Protein AF-A0A2E2EII5-F1 (afdb_monomer)

Solvent-accessible surface area (backbone atoms only — not comparable to full-atom values): 8881 Å² total; per-residue (Å²): 140,82,80,84,80,78,79,79,75,78,81,74,70,45,70,74,39,83,46,64,51,65,77,48,70,51,75,42,49,49,64,59,52,31,26,69,77,66,75,41,88,47,92,51,71,45,84,70,45,58,47,27,39,26,39,65,90,46,75,42,50,28,38,58,52,31,55,61,74,42,66,88,48,73,38,41,22,34,24,30,46,41,75,92,82,47,26,35,39,33,35,21,29,55,35,37,42,38,29,35,50,45,59,77,92,78,28,76,52,60,72,41,40,62,65,20,38,53,65,44,28,74,61,59,26,55,57,40,42,83,75,47,61,38,62,51,93,81,38,31,32,37,30,34,28,28,70,80,66,94,81,81,86,81,85,136

Secondary structure (DSSP, 8-state):
-------------SEEEEEEEEEEEEEEEHHHHHHHHHSS--S-EEEEETTEEEETTEEEEHHHHHHHHTTT-TTEEEEEEETTTTEEEEEEEEEEEEEEE--STT-TTSS-HHHHHHHHHHHH-TTSEEEEEEEETTTEEEEEEE---S-SSS--

Sequence (156 aa):
MICLFFCIFSVQAKLVKDEHYVTGSNKYNWSDVCREMTKRNSPLIEYATITKLDCMGRKVSATDFCFQKEAANPYFTRGYVEKKSRKIVCQSAKRVILKWKCEGKNDKYCQDSEVGCFLFKEKLARRLKLVHNSITDKKYLNCYFDIHSEEMELNL

pLDDT: mean 87.97, std 16.36, range [34.91, 98.5]

Structure (mmCIF, N/CA/C/O backbone):
data_AF-A0A2E2EII5-F1
#
_entry.id   AF-A0A2E2EII5-F1
#
loop_
_atom_site.group_PDB
_atom_site.id
_atom_site.type_symbol
_atom_site.label_atom_id
_atom_site.label_alt_id
_atom_site.label_comp_id
_atom_site.label_asym_id
_atom_site.label_entity_id
_atom_site.label_seq_id
_atom_site.pdbx_PDB_ins_code
_atom_site.Cartn_x
_atom_site.Cartn_y
_atom_site.Cartn_z
_atom_site.occupancy
_atom_site.B_iso_or_equiv
_atom_site.auth_seq_id
_atom_site.auth_comp_id
_atom_site.auth_asym_id
_atom_site.auth_atom_id
_atom_site.pdbx_PDB_model_num
ATOM 1 N N . MET A 1 1 ? 43.287 9.811 25.359 1.00 42.16 1 MET A N 1
ATOM 2 C CA . MET A 1 1 ? 41.960 10.412 25.104 1.00 42.16 1 MET A CA 1
ATOM 3 C C . MET A 1 1 ? 41.663 10.220 23.621 1.00 42.16 1 MET A C 1
ATOM 5 O O . MET A 1 1 ? 42.190 10.964 22.809 1.00 42.16 1 MET A O 1
ATOM 9 N N . ILE A 1 2 ? 40.996 9.123 23.254 1.00 46.62 2 ILE A N 1
ATOM 10 C CA . ILE A 1 2 ? 40.823 8.693 21.855 1.00 46.62 2 ILE A CA 1
ATOM 11 C C . ILE A 1 2 ? 39.413 9.086 21.413 1.00 46.62 2 ILE A C 1
ATOM 13 O O . ILE A 1 2 ? 38.434 8.702 22.051 1.00 46.62 2 ILE A O 1
ATOM 17 N N . CYS A 1 3 ? 39.349 9.913 20.370 1.00 46.72 3 CYS A N 1
ATOM 18 C CA . CYS A 1 3 ? 38.130 10.486 19.811 1.00 46.72 3 CYS A CA 1
ATOM 19 C C . CYS A 1 3 ? 37.134 9.418 19.352 1.00 46.72 3 CYS A C 1
ATOM 21 O O . CYS A 1 3 ? 37.483 8.492 18.619 1.00 46.72 3 CYS A O 1
ATOM 23 N N . LEU A 1 4 ? 35.872 9.639 19.729 1.00 50.94 4 LEU A N 1
ATOM 24 C CA . LEU A 1 4 ? 34.688 9.013 19.156 1.00 50.94 4 LEU A CA 1
ATOM 25 C C . LEU A 1 4 ? 34.683 9.166 17.627 1.00 50.94 4 LEU A C 1
ATOM 27 O O . LEU A 1 4 ? 34.395 10.239 17.099 1.00 50.94 4 LEU A O 1
ATOM 31 N N . PHE A 1 5 ? 34.933 8.070 16.916 1.00 52.75 5 PHE A N 1
ATOM 32 C CA . PHE A 1 5 ? 34.564 7.936 15.511 1.00 52.75 5 PHE A CA 1
ATOM 33 C C . PHE A 1 5 ? 33.047 7.705 15.442 1.00 52.75 5 PHE A C 1
ATOM 35 O O . PHE A 1 5 ? 32.554 6.581 15.546 1.00 52.75 5 PHE A O 1
ATOM 42 N N . PHE A 1 6 ? 32.289 8.795 15.315 1.00 53.69 6 PHE A N 1
ATOM 43 C CA . PHE A 1 6 ? 30.878 8.763 14.939 1.00 53.69 6 PHE A CA 1
ATOM 44 C C . PHE A 1 6 ? 30.770 8.159 13.530 1.00 53.69 6 PHE A C 1
ATOM 46 O O . PHE A 1 6 ? 30.979 8.838 12.526 1.00 53.69 6 PHE A O 1
ATOM 53 N N . CYS A 1 7 ? 30.459 6.865 13.441 1.00 52.69 7 CYS A N 1
ATOM 54 C CA . CYS A 1 7 ? 30.047 6.243 12.188 1.00 52.69 7 CYS A CA 1
ATOM 55 C C . CYS A 1 7 ? 28.666 6.785 11.805 1.00 52.69 7 CYS A C 1
ATOM 57 O O . CYS A 1 7 ? 27.631 6.240 12.189 1.00 52.69 7 CYS A O 1
ATOM 59 N N . ILE A 1 8 ? 28.655 7.881 11.048 1.00 53.47 8 ILE A N 1
ATOM 60 C CA . ILE A 1 8 ? 27.472 8.396 10.363 1.00 53.47 8 ILE A CA 1
ATOM 61 C C . ILE A 1 8 ? 27.198 7.448 9.188 1.00 53.47 8 ILE A C 1
ATOM 63 O O . ILE A 1 8 ? 27.561 7.720 8.047 1.00 53.47 8 ILE A O 1
ATOM 67 N N . PHE A 1 9 ? 26.590 6.291 9.456 1.00 53.81 9 PHE A N 1
ATOM 68 C CA . PHE A 1 9 ? 26.020 5.477 8.387 1.00 53.81 9 PHE A CA 1
ATOM 69 C C . PHE A 1 9 ? 24.795 6.213 7.847 1.00 53.81 9 PHE A C 1
ATOM 71 O O . PHE A 1 9 ? 23.705 6.157 8.416 1.00 53.81 9 PHE A O 1
ATOM 78 N N . SER A 1 10 ? 24.982 6.948 6.752 1.00 50.94 10 SER A N 1
ATOM 79 C CA . SER A 1 10 ? 23.886 7.522 5.980 1.00 50.94 10 SER A CA 1
ATOM 80 C C . SER A 1 10 ? 23.051 6.381 5.397 1.00 50.94 10 SER A C 1
ATOM 82 O O . SER A 1 10 ? 23.388 5.816 4.358 1.00 50.94 10 SER A O 1
ATOM 84 N N . VAL A 1 11 ? 21.960 6.017 6.072 1.00 57.97 11 VAL A N 1
ATOM 85 C CA . VAL A 1 11 ? 20.969 5.081 5.535 1.00 57.97 11 VAL A CA 1
ATOM 86 C C . VAL A 1 11 ? 20.287 5.769 4.356 1.00 57.97 11 VAL A C 1
ATOM 88 O O . VAL A 1 11 ? 19.391 6.593 4.530 1.00 57.97 11 VAL A O 1
ATOM 91 N N . GLN A 1 12 ? 20.739 5.477 3.138 1.00 59.69 12 GLN A N 1
ATOM 92 C CA . GLN A 1 12 ? 20.044 5.931 1.940 1.00 59.69 12 GLN A CA 1
ATOM 93 C C . GLN A 1 12 ? 18.750 5.127 1.788 1.00 59.69 12 GLN A C 1
ATOM 95 O O . GLN A 1 12 ? 18.764 3.895 1.794 1.00 59.69 12 GLN A O 1
ATOM 100 N N . ALA A 1 13 ? 17.620 5.822 1.651 1.00 65.00 13 ALA A N 1
ATOM 101 C CA . ALA A 1 13 ? 16.348 5.174 1.365 1.00 65.00 13 ALA A CA 1
ATOM 102 C C . ALA A 1 13 ? 16.413 4.497 -0.014 1.00 65.00 13 ALA A C 1
ATOM 104 O O . ALA A 1 13 ? 16.749 5.128 -1.016 1.00 65.00 13 ALA A O 1
ATOM 105 N N . LYS A 1 14 ? 16.090 3.200 -0.068 1.00 83.31 14 LYS A N 1
ATOM 106 C CA . LYS A 1 14 ? 16.042 2.438 -1.327 1.00 83.31 14 LYS A CA 1
ATOM 107 C C . LYS A 1 14 ? 14.899 2.880 -2.239 1.00 83.31 14 LYS A C 1
ATOM 109 O O . LYS A 1 14 ? 15.019 2.821 -3.457 1.00 83.31 14 LYS A O 1
ATOM 114 N N . LEU A 1 15 ? 13.794 3.339 -1.661 1.00 86.88 15 LEU A N 1
ATOM 115 C CA . LEU A 1 15 ? 12.686 3.914 -2.409 1.00 86.88 15 LEU A CA 1
ATOM 116 C C . LEU A 1 15 ? 13.030 5.358 -2.775 1.00 86.88 15 LEU A C 1
ATOM 118 O O . LEU A 1 15 ? 13.088 6.222 -1.905 1.00 86.88 15 LEU A O 1
ATOM 122 N N . VAL A 1 16 ? 13.284 5.594 -4.058 1.00 89.75 16 VAL A N 1
ATOM 123 C CA . VAL A 1 16 ? 13.671 6.908 -4.589 1.00 89.75 16 VAL A CA 1
ATOM 124 C C . VAL A 1 16 ? 12.440 7.708 -4.997 1.00 89.75 16 VAL A C 1
ATOM 126 O O . VAL A 1 16 ? 12.425 8.926 -4.854 1.00 89.75 16 VAL A O 1
ATOM 129 N N . LYS A 1 17 ? 11.411 7.029 -5.517 1.00 91.25 17 LYS A N 1
ATOM 130 C CA . LYS A 1 17 ? 10.174 7.650 -5.996 1.00 91.25 17 LYS A CA 1
ATOM 131 C C . LYS A 1 17 ? 8.973 6.757 -5.687 1.00 91.25 17 LYS A C 1
ATOM 133 O O . LYS A 1 17 ? 9.026 5.566 -5.988 1.00 91.25 17 LYS A O 1
ATOM 138 N N . ASP A 1 18 ? 7.925 7.348 -5.118 1.00 91.44 18 ASP A N 1
ATOM 139 C CA . ASP A 1 18 ? 6.618 6.732 -4.840 1.00 91.44 18 ASP A CA 1
ATOM 140 C C . ASP A 1 18 ? 5.516 7.756 -5.1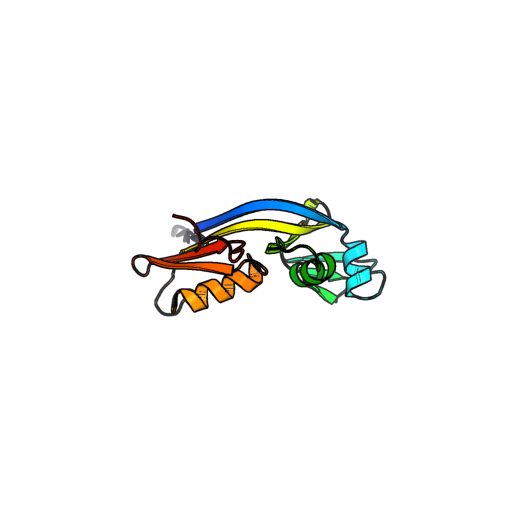36 1.00 91.44 18 ASP A C 1
ATOM 142 O O . ASP A 1 18 ? 5.026 8.455 -4.248 1.00 91.44 18 ASP A O 1
ATOM 146 N N . GLU A 1 19 ? 5.196 7.930 -6.417 1.00 93.31 19 GLU A N 1
ATOM 147 C CA . GLU A 1 19 ? 4.172 8.878 -6.858 1.00 93.31 19 GLU A CA 1
ATOM 148 C C . GLU A 1 19 ? 2.856 8.158 -7.124 1.00 93.31 19 GLU A C 1
ATOM 150 O O . GLU A 1 19 ? 2.785 7.223 -7.922 1.00 93.31 19 GLU A O 1
ATOM 155 N N . HIS A 1 20 ? 1.795 8.647 -6.489 1.00 93.00 20 HIS A N 1
ATOM 156 C CA . HIS A 1 20 ? 0.433 8.185 -6.707 1.00 93.00 20 HIS A CA 1
ATOM 157 C C . HIS A 1 20 ? -0.401 9.333 -7.272 1.00 93.00 20 HIS A C 1
ATOM 159 O O . HIS A 1 20 ? -0.553 10.370 -6.627 1.00 93.00 20 HIS A O 1
ATOM 165 N N . TYR A 1 21 ? -1.009 9.127 -8.436 1.00 92.44 21 TYR A N 1
ATOM 166 C CA . TYR A 1 21 ? -1.967 10.066 -9.020 1.00 92.44 21 TYR A CA 1
ATOM 167 C C . TYR A 1 21 ? -3.342 9.801 -8.402 1.00 92.44 21 TYR A C 1
ATOM 169 O O . TYR A 1 21 ? -4.190 9.113 -8.980 1.00 92.44 21 TYR A O 1
ATOM 177 N N . VAL A 1 22 ? -3.482 10.254 -7.152 1.00 87.75 22 VAL A N 1
ATOM 178 C CA . VAL A 1 22 ? -4.601 9.937 -6.260 1.00 87.75 22 VAL A CA 1
ATOM 179 C C . VAL A 1 22 ? -5.909 10.482 -6.815 1.00 87.75 22 VAL A C 1
ATOM 181 O O . VAL A 1 22 ? -6.032 11.671 -7.089 1.00 87.75 22 VAL A O 1
ATOM 184 N N . THR A 1 23 ? -6.900 9.605 -6.930 1.00 89.25 23 THR A N 1
ATOM 185 C CA . THR A 1 23 ? -8.277 9.969 -7.281 1.00 89.25 23 THR A CA 1
ATOM 186 C C . THR A 1 23 ? -9.183 10.081 -6.067 1.00 89.25 23 THR A C 1
ATOM 188 O O . THR A 1 23 ? -10.213 10.742 -6.136 1.00 89.25 23 THR A O 1
ATOM 191 N N . GLY A 1 24 ? -8.815 9.453 -4.950 1.00 93.94 24 GLY A N 1
ATOM 192 C CA . GLY A 1 24 ? -9.589 9.531 -3.722 1.00 93.94 24 GLY A CA 1
ATOM 193 C C . GLY A 1 24 ? -9.008 8.693 -2.594 1.00 93.94 24 GLY A C 1
ATOM 194 O O . GLY A 1 24 ? -8.085 7.893 -2.775 1.00 93.94 24 GLY A O 1
ATOM 195 N N . SER A 1 25 ? -9.576 8.869 -1.407 1.00 95.94 25 SER A N 1
ATOM 196 C CA . SER A 1 25 ? -9.262 8.045 -0.247 1.00 95.94 25 SER A CA 1
ATOM 197 C C . SER A 1 25 ? -10.489 7.889 0.639 1.00 95.94 25 SER A C 1
ATOM 199 O O . SER A 1 25 ? -11.046 8.895 1.080 1.00 95.94 25 SER A O 1
ATOM 201 N N . ASN A 1 26 ? -10.844 6.651 0.964 1.00 97.75 26 ASN A N 1
ATOM 202 C CA . ASN A 1 26 ? -11.846 6.356 1.983 1.00 97.75 26 ASN A CA 1
ATOM 203 C C . ASN A 1 26 ? -11.143 6.069 3.308 1.00 97.75 26 ASN A C 1
ATOM 205 O O . ASN A 1 26 ? -10.070 5.460 3.334 1.00 97.75 26 ASN A O 1
ATOM 209 N N . LYS A 1 27 ? -11.718 6.538 4.417 1.00 98.25 27 LYS A N 1
ATOM 210 C CA . LYS A 1 27 ? -11.122 6.392 5.749 1.00 98.25 27 LYS A CA 1
ATOM 211 C C . LYS A 1 27 ? -12.083 5.685 6.694 1.00 98.25 27 LYS A C 1
ATOM 213 O O . LYS A 1 27 ? -13.230 6.097 6.822 1.00 98.25 27 LYS A O 1
ATOM 218 N N . TYR A 1 28 ? -11.576 4.691 7.413 1.00 98.31 28 TYR A N 1
ATOM 219 C CA . TYR A 1 28 ? -12.360 3.838 8.307 1.00 98.31 28 TYR A CA 1
ATOM 220 C C . TYR A 1 28 ? -11.759 3.847 9.710 1.00 98.31 28 TYR A C 1
ATOM 222 O O . TYR A 1 28 ? -10.539 3.767 9.856 1.00 98.31 28 TYR A O 1
ATOM 230 N N . ASN A 1 29 ? -12.587 3.954 10.750 1.00 98.19 29 ASN A N 1
ATOM 231 C CA . ASN A 1 29 ? -12.086 3.968 12.123 1.00 98.19 29 ASN A CA 1
ATOM 232 C C . ASN A 1 29 ? -11.522 2.599 12.504 1.00 98.19 29 ASN A C 1
ATOM 234 O O . ASN A 1 29 ? -12.045 1.555 12.115 1.00 98.19 29 ASN A O 1
ATOM 238 N N . TRP A 1 30 ? -10.476 2.600 13.326 1.00 98.12 30 TRP A N 1
ATOM 239 C CA . TRP A 1 30 ? -9.857 1.371 13.822 1.00 98.12 30 TRP A CA 1
ATOM 240 C C . TRP A 1 30 ? -10.834 0.416 14.520 1.00 98.12 30 TRP A C 1
ATOM 242 O O . TRP A 1 30 ? -10.728 -0.794 14.341 1.00 98.12 30 TRP A O 1
ATOM 252 N N . SER A 1 31 ? -11.799 0.942 15.280 1.00 97.38 31 SER A N 1
ATOM 253 C CA . SER A 1 31 ? -12.834 0.148 15.955 1.00 97.38 31 SER A CA 1
ATOM 254 C C . SER A 1 31 ? -13.689 -0.652 14.977 1.00 97.38 31 SER A C 1
ATOM 256 O O . SER A 1 31 ? -13.930 -1.837 15.200 1.00 97.38 31 SER A O 1
ATOM 258 N N . ASP A 1 32 ? -14.110 -0.020 13.882 1.00 97.44 32 ASP A N 1
ATOM 259 C CA . ASP A 1 32 ? -14.947 -0.641 12.857 1.00 97.44 32 ASP A CA 1
ATOM 260 C C . ASP A 1 32 ? -14.157 -1.690 12.078 1.00 97.44 32 ASP A C 1
ATOM 262 O O . ASP A 1 32 ? -14.621 -2.815 11.909 1.00 97.44 32 ASP A O 1
ATOM 266 N N . VAL A 1 33 ? -12.913 -1.365 11.718 1.00 97.69 33 VAL A N 1
ATOM 267 C CA . VAL A 1 33 ? -11.986 -2.300 11.066 1.00 97.69 33 VAL A CA 1
ATOM 268 C C . VAL A 1 33 ? -11.768 -3.536 11.935 1.00 97.69 33 VAL A C 1
ATOM 270 O O . VAL A 1 33 ? -11.901 -4.658 11.453 1.00 97.69 33 VAL A O 1
ATOM 273 N N . CYS A 1 34 ? -11.450 -3.362 13.221 1.00 97.56 34 CYS A N 1
ATOM 274 C CA . CYS A 1 34 ? -11.239 -4.493 14.118 1.00 97.56 34 CYS A CA 1
ATOM 275 C C . CYS A 1 34 ? -12.506 -5.332 14.276 1.00 97.56 34 CYS A C 1
ATOM 277 O O . CYS A 1 34 ? -12.421 -6.561 14.241 1.00 97.56 34 CYS A O 1
ATOM 279 N N . ARG A 1 35 ? -13.677 -4.697 14.398 1.00 97.25 35 ARG A N 1
ATOM 280 C CA . ARG A 1 35 ? -14.959 -5.398 14.497 1.00 97.25 35 ARG A CA 1
ATOM 281 C C . ARG A 1 35 ? -15.244 -6.239 13.256 1.00 97.25 35 ARG A C 1
ATOM 283 O O . ARG A 1 35 ? -15.565 -7.414 13.404 1.00 97.25 35 ARG A O 1
ATOM 290 N N . GLU A 1 36 ? -15.057 -5.686 12.061 1.00 96.88 36 GLU A N 1
ATOM 291 C CA . GLU A 1 36 ? -15.266 -6.402 10.795 1.00 96.88 36 GLU A CA 1
ATOM 292 C C . GLU A 1 36 ? -14.246 -7.540 10.608 1.00 96.88 36 GLU A C 1
ATOM 294 O O . GLU A 1 36 ? -14.621 -8.684 10.355 1.00 96.88 36 GLU A O 1
ATOM 299 N N . MET A 1 37 ? -12.956 -7.264 10.815 1.00 97.19 37 MET A N 1
ATOM 300 C CA . MET A 1 37 ? -11.878 -8.219 10.524 1.00 97.19 37 MET A CA 1
ATOM 301 C C . MET A 1 37 ? -11.742 -9.336 11.563 1.00 97.19 37 MET A C 1
ATOM 303 O O . MET A 1 37 ? -11.261 -10.428 11.252 1.00 97.19 37 MET A O 1
ATOM 307 N N . THR A 1 38 ? -12.123 -9.076 12.816 1.00 96.25 38 THR A N 1
ATOM 308 C CA . THR A 1 38 ? -11.998 -10.053 13.910 1.00 96.25 38 THR A CA 1
ATOM 309 C C . THR A 1 38 ? -13.333 -10.616 14.383 1.00 96.25 38 THR A C 1
ATOM 311 O O . THR A 1 38 ? -13.325 -11.562 15.169 1.00 96.25 38 THR A O 1
ATOM 314 N N . LYS A 1 39 ? -14.459 -10.080 13.887 1.00 95.50 39 LYS A N 1
ATOM 315 C CA . LYS A 1 39 ? -15.832 -10.422 14.300 1.00 95.50 39 LYS A CA 1
ATOM 316 C C . LYS A 1 39 ? -16.093 -10.213 15.801 1.00 95.50 39 LYS A C 1
ATOM 318 O O . LYS A 1 39 ? -16.957 -10.865 16.377 1.00 95.50 39 LYS A O 1
ATOM 323 N N . ARG A 1 40 ? -15.338 -9.315 16.447 1.00 92.75 40 ARG A N 1
ATOM 324 C CA . ARG A 1 40 ? -15.455 -8.982 17.878 1.00 92.75 40 ARG A CA 1
ATOM 325 C C . ARG A 1 40 ? -15.158 -7.509 18.139 1.00 92.75 40 ARG A C 1
ATOM 327 O O . ARG A 1 40 ? -14.330 -6.903 17.459 1.00 92.75 40 ARG A O 1
ATOM 334 N N . ASN A 1 41 ? -15.768 -6.950 19.180 1.00 93.19 41 ASN A N 1
ATOM 335 C CA . ASN A 1 41 ? -15.372 -5.640 19.691 1.00 93.19 41 ASN A CA 1
ATOM 336 C C . ASN A 1 41 ? -14.005 -5.758 20.373 1.00 93.19 41 ASN A C 1
ATOM 338 O O . ASN A 1 41 ? -13.811 -6.601 21.244 1.00 93.19 41 ASN A O 1
ATOM 342 N N . SER A 1 42 ? -13.050 -4.933 19.946 1.00 93.50 42 SER A N 1
ATOM 343 C CA . SER A 1 42 ? -11.695 -4.912 20.502 1.00 93.50 42 SER A CA 1
ATOM 344 C C . SER A 1 42 ? -11.548 -3.660 21.372 1.00 93.50 42 SER A C 1
ATOM 346 O O . SER A 1 42 ? -11.453 -2.570 20.813 1.00 93.50 42 SER A O 1
ATOM 348 N N . PRO A 1 43 ? -11.576 -3.774 22.713 1.00 90.00 43 PRO A N 1
ATOM 349 C CA . PRO A 1 43 ? -11.453 -2.614 23.600 1.00 90.00 43 PRO A CA 1
ATOM 350 C C . PRO A 1 43 ? -10.047 -2.005 23.556 1.00 90.00 43 PRO A C 1
ATOM 352 O O . PRO A 1 43 ? -9.888 -0.795 23.694 1.00 90.00 43 PRO A O 1
ATOM 355 N N . LEU A 1 44 ? -9.032 -2.836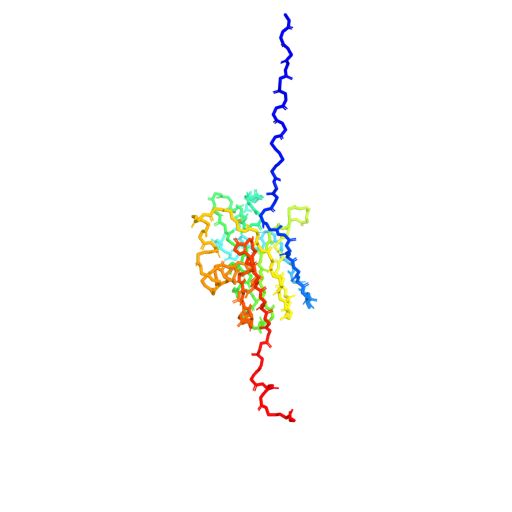 23.304 1.00 94.75 44 LEU A N 1
ATOM 356 C CA . LEU A 1 44 ? -7.654 -2.410 23.106 1.00 94.75 44 LEU A CA 1
ATOM 357 C C . LEU A 1 44 ? -7.287 -2.539 21.626 1.00 94.75 44 LEU A C 1
ATOM 359 O O . LEU A 1 44 ? -7.284 -3.641 21.071 1.00 94.75 44 LEU A O 1
ATOM 363 N N . ILE A 1 45 ? -7.007 -1.400 20.991 1.00 97.81 45 ILE A N 1
ATOM 364 C CA . ILE A 1 45 ? -6.597 -1.332 19.587 1.00 97.81 45 ILE A CA 1
ATOM 365 C C . ILE A 1 45 ? -5.363 -0.453 19.464 1.00 97.81 45 ILE A C 1
ATOM 367 O O . ILE A 1 45 ? -5.394 0.730 19.835 1.00 97.81 45 ILE A O 1
ATOM 371 N N . GLU A 1 46 ? -4.314 -1.024 18.885 1.00 97.44 46 GLU A N 1
ATOM 372 C CA . GLU A 1 46 ? -2.986 -0.429 18.830 1.00 97.44 46 GLU A CA 1
ATOM 373 C C . GLU A 1 46 ? -2.430 -0.413 17.406 1.00 97.44 46 GLU A C 1
ATOM 375 O O . GLU A 1 46 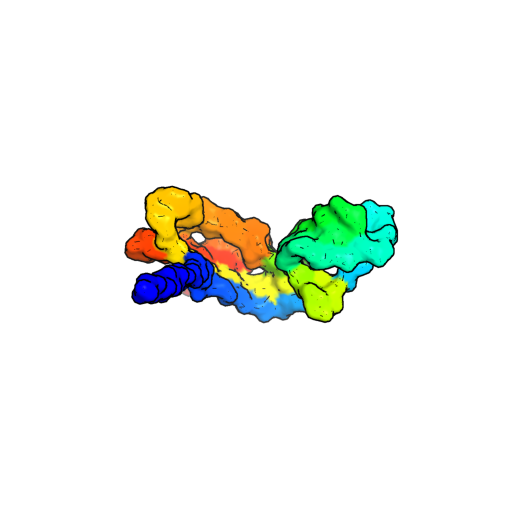? -2.717 -1.266 16.565 1.00 97.44 46 GLU A O 1
ATOM 380 N N . TYR A 1 47 ? -1.594 0.583 17.127 1.00 97.94 47 TYR A N 1
ATOM 381 C CA . TYR A 1 47 ? -0.822 0.622 15.893 1.00 97.94 47 TYR A CA 1
ATOM 382 C C . TYR A 1 47 ? 0.295 -0.424 15.961 1.00 97.94 47 TYR A C 1
ATOM 384 O O . TYR A 1 47 ? 1.185 -0.296 16.800 1.00 97.94 47 TYR A O 1
ATOM 392 N N . ALA A 1 48 ? 0.290 -1.408 15.056 1.00 97.62 48 ALA A N 1
ATOM 393 C CA . ALA A 1 48 ? 1.397 -2.357 14.934 1.00 97.62 48 ALA A CA 1
ATOM 394 C C . ALA A 1 48 ? 2.423 -1.879 13.899 1.00 97.62 48 ALA A C 1
ATOM 396 O O . ALA A 1 48 ? 3.601 -1.719 14.206 1.00 97.62 48 ALA A O 1
ATOM 397 N N . THR A 1 49 ? 1.983 -1.641 12.662 1.00 97.19 49 THR A N 1
ATOM 398 C CA . THR A 1 49 ? 2.816 -1.121 11.569 1.00 97.19 49 THR A CA 1
ATOM 399 C C . THR A 1 49 ? 1.971 -0.269 10.624 1.00 97.19 49 THR A C 1
ATOM 401 O O . THR A 1 49 ? 0.746 -0.254 10.708 1.00 97.19 49 THR A O 1
ATOM 404 N N . ILE A 1 50 ? 2.602 0.386 9.646 1.00 95.56 50 ILE A N 1
ATOM 405 C CA . ILE A 1 50 ? 1.883 1.155 8.619 1.00 95.56 50 ILE A CA 1
ATOM 406 C C . ILE A 1 50 ? 0.927 0.286 7.786 1.00 95.56 50 ILE A C 1
ATOM 408 O O . ILE A 1 50 ? 0.005 0.803 7.169 1.00 95.56 50 ILE A O 1
ATOM 412 N N . THR A 1 51 ? 1.103 -1.037 7.789 1.00 96.44 51 THR A N 1
ATOM 413 C CA . THR A 1 51 ? 0.251 -1.991 7.065 1.00 96.44 51 THR A CA 1
ATOM 414 C C . THR A 1 51 ? -0.625 -2.843 7.977 1.00 96.44 51 THR A C 1
ATOM 416 O O . THR A 1 51 ? -1.476 -3.575 7.471 1.00 96.44 51 THR A O 1
ATOM 419 N N . LYS A 1 52 ? -0.429 -2.793 9.302 1.00 98.00 52 LYS A N 1
ATOM 420 C CA . LYS A 1 52 ? -1.116 -3.674 10.250 1.00 98.00 52 LYS A CA 1
ATOM 421 C C . LYS A 1 52 ? -1.626 -2.933 11.475 1.00 98.00 52 LYS A C 1
ATOM 423 O O . LYS A 1 52 ? -0.902 -2.172 12.113 1.00 98.00 52 LYS A O 1
ATOM 428 N N . LEU A 1 53 ? -2.857 -3.250 11.842 1.00 98.00 53 LEU A N 1
ATOM 429 C CA . LEU A 1 53 ? -3.498 -2.806 13.072 1.00 98.00 53 LEU A CA 1
ATOM 430 C C . LEU A 1 53 ? -3.564 -3.984 14.049 1.00 98.00 53 LEU A C 1
ATOM 432 O O . LEU A 1 53 ? -3.859 -5.100 13.625 1.00 98.00 53 LEU A O 1
ATOM 436 N N . ASP A 1 54 ? -3.269 -3.767 15.328 1.00 98.19 54 ASP A N 1
ATOM 437 C CA . ASP A 1 54 ? -3.421 -4.792 16.360 1.00 98.19 54 ASP A CA 1
ATOM 438 C C . ASP A 1 54 ? -4.784 -4.657 17.043 1.00 98.19 54 ASP A C 1
ATOM 440 O O . ASP A 1 54 ? -5.069 -3.661 17.707 1.00 98.19 54 ASP A O 1
ATOM 444 N N . CYS A 1 55 ? -5.631 -5.664 16.855 1.00 97.38 55 CYS A N 1
ATOM 445 C CA . CYS A 1 55 ? -6.965 -5.757 17.426 1.00 97.38 55 CYS A CA 1
ATOM 446 C C . CYS A 1 55 ? -6.954 -6.737 18.609 1.00 97.38 55 CYS A C 1
ATOM 448 O O . CYS A 1 55 ? -7.479 -7.855 18.502 1.00 97.38 55 CYS A O 1
ATOM 450 N N . MET A 1 56 ? -6.335 -6.336 19.725 1.00 95.69 56 MET A N 1
ATOM 451 C CA . MET A 1 56 ? -6.211 -7.128 20.957 1.00 95.69 56 MET A CA 1
ATOM 452 C C . MET A 1 56 ? -5.490 -8.474 20.733 1.00 95.69 56 MET A C 1
ATOM 454 O O . MET A 1 56 ? -6.065 -9.557 20.890 1.00 95.69 56 MET A O 1
ATOM 458 N N . GLY A 1 57 ? -4.240 -8.401 20.276 1.00 94.81 57 GLY A N 1
ATOM 459 C CA . GLY A 1 57 ? -3.354 -9.532 19.988 1.00 94.81 57 GLY A CA 1
ATOM 460 C C . GLY A 1 57 ? -3.509 -10.115 18.579 1.00 94.81 57 GLY A C 1
ATOM 461 O O . GLY A 1 57 ? -2.684 -10.921 18.146 1.00 94.81 57 GLY A O 1
ATOM 462 N N . ARG A 1 58 ? -4.547 -9.714 17.829 1.00 96.56 58 ARG A N 1
ATOM 463 C CA . ARG A 1 58 ? -4.770 -10.155 16.445 1.00 96.56 58 ARG A CA 1
ATOM 464 C C . ARG A 1 58 ? -4.403 -9.046 15.468 1.00 96.56 58 ARG A C 1
ATOM 466 O O . ARG A 1 58 ? -5.136 -8.073 15.315 1.00 96.56 58 ARG A O 1
ATOM 473 N N . LYS A 1 59 ? -3.300 -9.239 14.743 1.00 97.88 59 LYS A N 1
ATOM 474 C CA . LYS A 1 59 ? -2.830 -8.301 13.715 1.00 97.88 59 LYS A CA 1
ATOM 475 C C . LYS A 1 59 ? -3.650 -8.4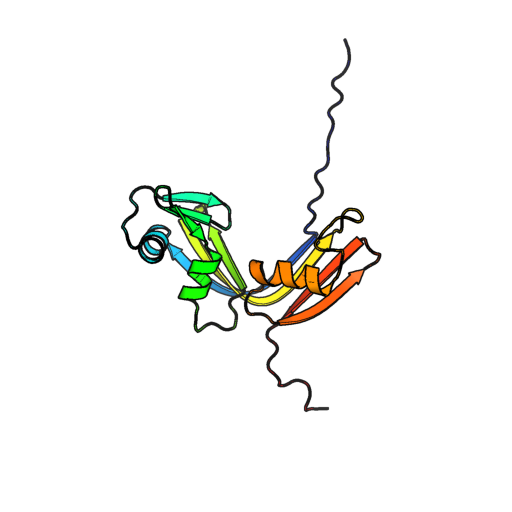46 12.435 1.00 97.88 59 LYS A C 1
ATOM 477 O O . LYS A 1 59 ? -3.597 -9.488 11.785 1.00 97.88 59 LYS A O 1
ATOM 482 N N . VAL A 1 60 ? -4.371 -7.396 12.060 1.00 97.50 60 VAL A N 1
ATOM 483 C CA . VAL A 1 60 ? -5.171 -7.328 10.830 1.00 97.50 60 VAL A CA 1
ATOM 484 C C . VAL A 1 60 ? -4.466 -6.471 9.780 1.00 97.50 60 VAL A C 1
ATOM 486 O O . VAL A 1 60 ? -3.807 -5.485 10.107 1.00 97.50 60 VAL A O 1
ATOM 489 N N . SER A 1 61 ? -4.578 -6.868 8.515 1.00 97.44 61 SER A N 1
ATOM 490 C CA . SER A 1 61 ? -3.948 -6.194 7.375 1.00 97.44 61 SER A CA 1
ATOM 491 C C . SER A 1 61 ? -4.832 -5.056 6.866 1.00 97.44 61 SER A C 1
ATOM 493 O O . SER A 1 61 ? -5.991 -5.280 6.515 1.00 97.44 61 SER A O 1
ATOM 495 N N . ALA A 1 62 ? -4.277 -3.843 6.803 1.00 97.38 62 ALA A N 1
ATOM 496 C CA . ALA A 1 62 ? -4.956 -2.668 6.258 1.00 97.38 62 ALA A CA 1
ATOM 497 C C . ALA A 1 62 ? -5.311 -2.865 4.778 1.00 97.38 62 ALA A C 1
ATOM 499 O O . ALA A 1 62 ? -6.422 -2.552 4.356 1.00 97.38 62 ALA A O 1
ATOM 500 N N . THR A 1 63 ? -4.379 -3.423 4.000 1.00 95.56 63 THR A N 1
ATOM 501 C CA . THR A 1 63 ? -4.586 -3.692 2.575 1.00 95.56 63 THR A CA 1
ATOM 502 C C . THR A 1 63 ? -5.690 -4.714 2.354 1.00 95.56 63 THR A C 1
ATOM 504 O O . THR A 1 63 ? -6.509 -4.502 1.470 1.00 95.56 63 THR A O 1
ATOM 507 N N . ASP A 1 64 ? -5.751 -5.787 3.146 1.00 95.75 64 ASP A N 1
ATOM 508 C CA . ASP A 1 64 ? -6.767 -6.827 2.939 1.00 95.75 64 ASP A CA 1
ATOM 509 C C . ASP A 1 64 ? -8.157 -6.356 3.373 1.00 95.75 64 ASP A C 1
ATOM 511 O O . ASP A 1 64 ? -9.124 -6.606 2.656 1.00 95.75 64 ASP A O 1
ATOM 515 N N . PHE A 1 65 ? -8.253 -5.598 4.475 1.00 97.50 65 PHE A N 1
ATOM 516 C CA . PHE A 1 65 ? -9.491 -4.908 4.847 1.00 97.50 65 PHE A CA 1
ATOM 517 C C . PHE A 1 65 ? -9.975 -4.007 3.704 1.00 97.50 65 PHE A C 1
ATOM 519 O O . PHE A 1 65 ? -11.106 -4.143 3.247 1.00 97.50 65 PHE A O 1
ATOM 526 N N . CYS A 1 66 ? -9.108 -3.126 3.195 1.00 97.31 66 CYS A N 1
ATOM 527 C CA . CYS A 1 66 ? -9.469 -2.221 2.108 1.00 97.31 66 CYS A CA 1
ATOM 528 C C . CYS A 1 66 ? -9.826 -2.967 0.821 1.00 97.31 66 CYS A C 1
ATOM 530 O O . CYS A 1 66 ? -10.778 -2.593 0.151 1.00 97.31 66 CYS A O 1
ATOM 532 N N . PHE A 1 67 ? -9.100 -4.032 0.481 1.00 94.88 67 PHE A N 1
ATOM 533 C CA . PHE A 1 67 ? -9.360 -4.820 -0.720 1.00 94.88 67 PHE A CA 1
ATOM 534 C C . PHE A 1 67 ? -10.758 -5.451 -0.701 1.00 94.88 67 PHE A C 1
ATOM 536 O O . PHE A 1 67 ? -11.424 -5.470 -1.736 1.00 94.88 67 PHE A O 1
ATOM 543 N N . GLN A 1 68 ? -11.210 -5.917 0.469 1.00 95.69 68 GLN A N 1
ATOM 544 C CA . GLN A 1 68 ? -12.568 -6.427 0.670 1.00 95.69 68 GLN A CA 1
ATOM 545 C C . GLN A 1 68 ? -13.600 -5.293 0.690 1.00 95.69 68 GLN A C 1
ATOM 547 O O . GLN A 1 68 ? -14.622 -5.379 0.013 1.00 95.69 68 GLN A O 1
ATOM 552 N N . LYS A 1 69 ? -13.327 -4.214 1.433 1.00 96.75 69 LYS A N 1
ATOM 553 C CA . LYS A 1 69 ? -14.263 -3.095 1.618 1.00 96.75 69 LYS A CA 1
ATOM 554 C C . LYS A 1 69 ? -14.537 -2.332 0.325 1.00 96.75 69 LYS A C 1
ATOM 556 O O . LYS A 1 69 ? -15.662 -1.928 0.060 1.00 96.75 69 LYS A O 1
ATOM 561 N N . GLU A 1 70 ? -13.507 -2.179 -0.494 1.00 95.25 70 GLU A N 1
ATOM 562 C CA . GLU A 1 70 ? -13.525 -1.454 -1.759 1.00 95.25 70 GLU A CA 1
ATOM 563 C C . GLU A 1 70 ? -13.720 -2.413 -2.947 1.00 95.25 70 GLU A C 1
ATOM 565 O O . GLU A 1 70 ? -13.222 -2.143 -4.035 1.00 95.25 70 GLU A O 1
ATOM 570 N N . ALA A 1 71 ? -14.395 -3.561 -2.781 1.00 93.94 71 ALA A N 1
ATOM 571 C CA . ALA A 1 71 ? -14.575 -4.585 -3.826 1.00 93.94 71 ALA A CA 1
ATOM 572 C C . ALA A 1 71 ? -14.979 -4.009 -5.201 1.00 93.94 71 ALA A C 1
ATOM 574 O O . ALA A 1 71 ? -14.406 -4.398 -6.212 1.00 93.94 71 ALA A O 1
ATOM 575 N N . ALA A 1 72 ? -15.866 -3.011 -5.226 1.00 93.25 72 ALA A N 1
ATOM 576 C CA . ALA A 1 72 ? -16.365 -2.381 -6.451 1.00 93.25 72 ALA A CA 1
ATOM 577 C C . ALA A 1 72 ? -15.478 -1.253 -7.029 1.00 93.25 72 ALA A C 1
ATOM 579 O O . ALA A 1 72 ? -15.776 -0.739 -8.100 1.00 93.25 72 ALA A O 1
ATOM 580 N N . ASN A 1 73 ? -14.411 -0.831 -6.344 1.00 93.25 73 ASN A N 1
ATOM 581 C CA . ASN A 1 73 ? -13.594 0.320 -6.744 1.00 93.25 73 ASN A CA 1
ATOM 582 C C . ASN A 1 73 ? -12.380 -0.091 -7.611 1.00 93.25 73 ASN A C 1
ATOM 584 O O . ASN A 1 73 ? -11.360 -0.530 -7.066 1.00 93.25 73 ASN A O 1
ATOM 588 N N . PRO A 1 74 ? -12.406 0.074 -8.945 1.00 91.56 74 PRO A N 1
ATOM 589 C CA . PRO A 1 74 ? -11.312 -0.383 -9.808 1.00 91.56 74 PRO A CA 1
ATOM 590 C C . PRO A 1 74 ? -9.993 0.375 -9.573 1.00 91.56 74 PRO A C 1
ATOM 592 O O . PRO A 1 74 ? -8.928 -0.130 -9.912 1.00 91.56 74 PRO A O 1
ATOM 595 N N . TYR A 1 75 ? -10.044 1.549 -8.938 1.00 94.69 75 TYR A N 1
ATOM 596 C CA . TYR A 1 75 ? -8.894 2.423 -8.703 1.00 94.69 75 TYR A CA 1
ATOM 597 C C . TYR A 1 75 ? -8.149 2.124 -7.396 1.00 94.69 75 TYR A C 1
ATOM 599 O O . TYR A 1 75 ? -7.191 2.828 -7.069 1.00 94.69 75 TYR A O 1
ATOM 607 N N . PHE A 1 76 ? -8.578 1.129 -6.611 1.00 94.88 76 PHE A N 1
ATOM 608 C CA . PHE A 1 76 ? -7.929 0.808 -5.339 1.00 94.88 76 PHE A CA 1
ATOM 609 C C . PHE A 1 76 ? -6.459 0.402 -5.536 1.00 94.88 76 PHE A C 1
ATOM 611 O O . PHE A 1 76 ? -6.132 -0.514 -6.292 1.00 94.88 76 PHE A O 1
ATOM 618 N N . THR A 1 77 ? -5.567 1.053 -4.789 1.00 95.75 77 THR A N 1
ATOM 619 C CA . THR A 1 77 ? -4.116 0.836 -4.891 1.00 95.75 77 THR A CA 1
ATOM 620 C C . THR A 1 77 ? -3.524 0.194 -3.648 1.00 95.75 77 THR A C 1
ATOM 622 O O . THR A 1 77 ? -2.891 -0.859 -3.752 1.00 95.75 77 THR A O 1
ATOM 625 N N . ARG A 1 78 ? -3.732 0.799 -2.472 1.00 95.75 78 ARG A N 1
ATOM 626 C CA . ARG A 1 78 ? -3.181 0.315 -1.201 1.00 95.75 78 ARG A CA 1
ATOM 627 C C . ARG A 1 78 ? -4.033 0.715 -0.003 1.00 95.75 78 ARG A C 1
ATOM 629 O O . ARG A 1 78 ? -4.725 1.731 -0.029 1.00 95.75 78 ARG A O 1
ATOM 636 N N . GLY A 1 79 ? -3.937 -0.074 1.064 1.00 96.94 79 GLY A N 1
ATOM 637 C CA . GLY A 1 79 ? -4.466 0.266 2.382 1.00 96.94 79 GLY A CA 1
ATOM 638 C C . GLY A 1 79 ? -3.329 0.527 3.365 1.00 96.94 79 GLY A C 1
ATOM 639 O O . GLY A 1 79 ? -2.349 -0.218 3.374 1.00 96.94 79 GLY A O 1
ATOM 640 N N . TYR A 1 80 ? -3.442 1.554 4.205 1.00 97.38 80 TYR A N 1
ATOM 641 C CA . TYR A 1 80 ? -2.455 1.821 5.255 1.00 97.38 80 TYR A CA 1
ATOM 642 C C . TYR A 1 80 ? -3.083 2.361 6.542 1.00 97.38 80 TYR A C 1
ATOM 644 O O . TYR A 1 80 ? -4.200 2.875 6.556 1.00 97.38 80 TYR A O 1
ATOM 652 N N . VAL A 1 81 ? -2.353 2.222 7.645 1.00 98.19 81 VAL A N 1
ATOM 653 C CA . VAL A 1 81 ? -2.765 2.641 8.985 1.00 98.19 81 VAL A CA 1
ATOM 654 C C . VAL A 1 81 ? -2.281 4.066 9.255 1.00 98.19 81 VAL A C 1
ATOM 656 O O . VAL A 1 81 ? -1.081 4.328 9.326 1.00 98.19 81 VAL A O 1
ATOM 659 N N . GLU A 1 82 ? -3.212 4.992 9.465 1.00 97.88 82 GLU A N 1
ATOM 660 C CA . GLU A 1 82 ? -2.935 6.374 9.858 1.00 97.88 82 GLU A CA 1
ATOM 661 C C . GLU A 1 82 ? -2.995 6.498 11.391 1.00 97.88 82 GLU A C 1
ATOM 663 O O . GLU A 1 82 ? -4.067 6.614 11.989 1.00 97.88 82 GLU A O 1
ATOM 668 N N . LYS A 1 83 ? -1.821 6.465 12.045 1.00 96.75 83 LYS A N 1
ATOM 669 C CA . LYS A 1 83 ? -1.698 6.474 13.519 1.00 96.75 83 LYS A CA 1
ATOM 670 C C . LYS A 1 83 ? -2.338 7.699 14.173 1.00 96.75 83 LYS A C 1
ATOM 672 O O . LYS A 1 83 ? -3.012 7.558 15.186 1.00 96.75 83 LYS A O 1
ATOM 677 N N . LYS A 1 84 ? -2.133 8.888 13.596 1.00 96.56 84 LYS A N 1
ATOM 678 C CA . LYS A 1 84 ? -2.574 10.163 14.188 1.00 96.56 84 LYS A CA 1
ATOM 679 C C . LYS A 1 84 ? -4.097 10.278 14.271 1.00 96.56 84 LYS A C 1
ATOM 681 O O . LYS A 1 84 ? -4.617 10.686 15.298 1.00 96.56 84 LYS A O 1
ATOM 686 N N . SER A 1 85 ? -4.801 9.902 13.205 1.00 97.06 85 SER A N 1
ATOM 687 C CA . SER A 1 85 ? -6.264 9.998 13.132 1.00 97.06 85 SER A CA 1
ATOM 688 C C . SER A 1 85 ? -6.979 8.740 13.629 1.00 97.06 85 SER A C 1
ATOM 690 O O . SER A 1 85 ? -8.205 8.730 13.690 1.00 97.06 85 SER A O 1
ATOM 692 N N . ARG A 1 86 ? -6.225 7.681 13.964 1.00 97.62 86 ARG A N 1
ATOM 693 C CA . ARG A 1 86 ? -6.738 6.343 14.287 1.00 97.62 86 ARG A CA 1
ATOM 694 C C . ARG A 1 86 ? -7.668 5.791 13.199 1.00 97.62 86 ARG A C 1
ATOM 696 O O . ARG A 1 86 ? -8.740 5.251 13.488 1.00 97.62 86 ARG A O 1
ATOM 703 N N . LYS A 1 87 ? -7.240 5.914 11.938 1.00 98.50 87 LYS A N 1
ATOM 704 C CA . LYS A 1 87 ? -7.974 5.400 10.772 1.00 98.50 87 LYS A CA 1
ATOM 705 C C . LYS A 1 87 ? -7.148 4.427 9.939 1.00 98.50 87 LYS A C 1
ATOM 707 O O . LYS A 1 87 ? -5.918 4.443 9.968 1.00 98.50 87 LYS A O 1
ATOM 712 N N . ILE A 1 88 ? -7.834 3.561 9.207 1.00 98.12 88 ILE A N 1
ATOM 713 C CA . ILE A 1 88 ? -7.308 2.891 8.020 1.00 98.12 88 ILE A CA 1
ATOM 714 C C . ILE A 1 88 ? -7.687 3.743 6.818 1.00 98.12 88 ILE A C 1
ATOM 716 O O . ILE A 1 88 ? -8.840 4.156 6.699 1.00 98.12 88 ILE A O 1
ATOM 720 N N . VAL A 1 89 ? -6.726 4.005 5.941 1.00 98.12 89 VAL A N 1
ATOM 721 C CA . VAL A 1 89 ? -6.931 4.743 4.698 1.00 98.12 89 VAL A CA 1
ATOM 722 C C . VAL A 1 89 ? -6.858 3.763 3.536 1.00 98.12 89 VAL A C 1
ATOM 724 O O . VAL A 1 89 ? -5.835 3.109 3.343 1.00 98.12 89 VAL A O 1
ATOM 727 N N . CYS A 1 90 ? -7.936 3.684 2.762 1.00 97.81 90 CYS A N 1
ATOM 728 C CA . CYS A 1 90 ? -8.002 2.949 1.507 1.00 97.81 90 CYS A CA 1
ATOM 729 C C . CYS A 1 90 ? -7.776 3.937 0.362 1.00 97.81 90 CYS A C 1
ATOM 731 O O . CYS A 1 90 ? -8.641 4.757 0.051 1.00 97.81 90 CYS A O 1
ATOM 733 N N . GLN A 1 91 ? -6.578 3.905 -0.216 1.00 97.19 91 GLN A N 1
ATOM 734 C CA . GLN A 1 91 ? -6.131 4.863 -1.219 1.00 97.19 91 GLN A CA 1
ATOM 735 C C . GLN A 1 91 ? -6.492 4.388 -2.628 1.00 97.19 91 GLN A C 1
ATOM 737 O O . GLN A 1 91 ? -6.254 3.232 -2.992 1.00 97.19 91 GLN A O 1
ATOM 742 N N . SER A 1 92 ? -7.011 5.308 -3.438 1.00 96.62 92 SER A N 1
ATOM 743 C CA . SER A 1 92 ? -7.325 5.090 -4.848 1.00 96.62 92 SER A CA 1
ATOM 744 C C . SER A 1 92 ? -6.495 6.011 -5.731 1.00 96.62 92 SER A C 1
ATOM 746 O O . SER A 1 92 ? -6.303 7.182 -5.403 1.00 96.62 92 SER A O 1
ATOM 748 N N . ALA A 1 93 ? -5.987 5.494 -6.842 1.00 95.62 93 ALA A N 1
ATOM 749 C CA . ALA A 1 93 ? -5.222 6.265 -7.812 1.00 95.62 93 ALA A CA 1
ATOM 750 C C . ALA A 1 93 ? -5.415 5.682 -9.211 1.00 95.62 93 ALA A C 1
ATOM 752 O O . ALA A 1 93 ? -5.639 4.484 -9.357 1.00 95.62 93 ALA A O 1
ATOM 753 N N . LYS A 1 94 ? -5.300 6.527 -10.239 1.00 94.88 94 LYS A N 1
ATOM 754 C CA . LYS A 1 94 ? -5.277 6.058 -11.636 1.00 94.88 94 LYS A CA 1
ATOM 755 C C . LYS A 1 94 ? -3.920 5.478 -12.007 1.00 94.88 94 LYS A C 1
ATOM 757 O O . LYS A 1 94 ? -3.851 4.468 -12.689 1.00 94.88 94 LYS A O 1
ATOM 762 N N . ARG A 1 95 ? -2.854 6.095 -11.496 1.00 95.56 95 ARG A N 1
ATOM 763 C CA . ARG A 1 95 ? -1.473 5.765 -11.836 1.00 95.56 95 ARG A CA 1
ATOM 764 C C . ARG A 1 95 ? -0.589 5.707 -10.597 1.00 95.56 95 ARG A C 1
ATOM 766 O O . ARG A 1 95 ? -0.759 6.512 -9.676 1.00 95.56 95 ARG A O 1
ATOM 773 N N . VAL A 1 96 ? 0.369 4.784 -10.603 1.00 96.44 96 VAL A N 1
ATOM 774 C CA . VAL A 1 96 ? 1.434 4.663 -9.596 1.00 96.44 96 VAL A CA 1
ATOM 775 C C . VAL A 1 96 ? 2.780 4.550 -10.302 1.00 96.44 96 VAL A C 1
ATOM 777 O O . VAL A 1 96 ? 2.953 3.692 -11.164 1.00 96.44 96 VAL A O 1
ATOM 780 N N . ILE A 1 97 ? 3.728 5.414 -9.940 1.00 96.56 97 ILE A N 1
ATOM 781 C CA . ILE A 1 97 ? 5.094 5.409 -10.473 1.00 96.56 97 ILE A CA 1
ATOM 782 C C . ILE A 1 97 ? 6.066 5.167 -9.326 1.00 96.56 97 ILE A C 1
ATOM 784 O O . ILE A 1 97 ? 6.174 5.972 -8.399 1.00 96.56 97 ILE A O 1
ATOM 788 N N . LEU A 1 98 ? 6.811 4.074 -9.434 1.00 95.69 98 LEU A N 1
ATOM 789 C CA . LEU A 1 98 ? 7.808 3.658 -8.464 1.00 95.69 98 LEU A CA 1
ATOM 790 C C . LEU A 1 98 ? 9.208 3.735 -9.073 1.00 95.69 98 LEU A C 1
ATOM 792 O O . LEU A 1 98 ? 9.430 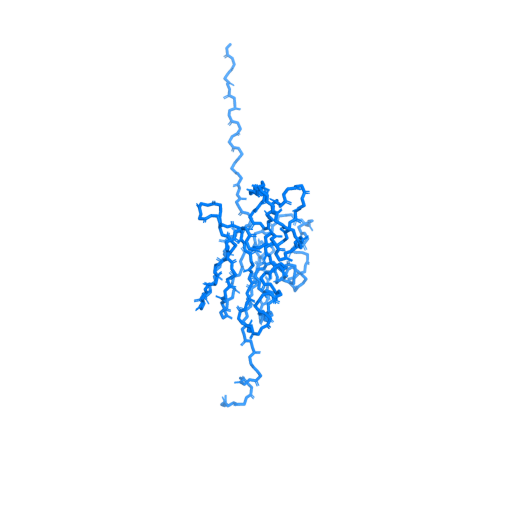3.254 -10.183 1.00 95.69 98 LEU A O 1
ATOM 796 N N . LYS A 1 99 ? 10.168 4.255 -8.308 1.00 95.06 99 LYS A N 1
ATOM 797 C CA . LYS A 1 99 ? 11.600 4.109 -8.590 1.00 95.06 99 LYS A CA 1
ATOM 798 C C . LYS A 1 99 ? 12.306 3.540 -7.371 1.00 95.06 99 LYS A C 1
ATOM 800 O O . LYS A 1 99 ? 12.317 4.164 -6.309 1.00 95.06 99 LYS A O 1
ATOM 805 N N . TRP A 1 100 ? 12.920 2.379 -7.535 1.00 94.50 100 TRP A N 1
ATOM 806 C CA . TRP A 1 100 ? 13.645 1.665 -6.492 1.00 94.50 100 TRP A CA 1
ATOM 807 C C . TRP A 1 100 ? 15.130 1.585 -6.835 1.00 94.50 100 TRP A C 1
ATOM 809 O O . TRP A 1 100 ? 15.494 1.195 -7.939 1.00 94.50 100 TRP A O 1
ATOM 819 N N . LYS A 1 101 ? 15.996 1.961 -5.895 1.00 94.25 101 LYS A N 1
ATOM 820 C CA . LYS A 1 101 ? 17.448 1.857 -6.021 1.00 94.25 101 LYS A CA 1
ATOM 821 C C . LYS A 1 101 ? 17.890 0.430 -5.698 1.00 94.25 101 LYS A C 1
ATOM 823 O O . LYS A 1 101 ? 17.753 -0.021 -4.563 1.00 94.25 101 LYS A O 1
ATOM 828 N N . CYS A 1 102 ? 18.459 -0.234 -6.694 1.00 91.38 102 CYS A N 1
ATOM 829 C CA . CYS A 1 102 ? 19.018 -1.573 -6.597 1.00 91.38 102 CYS A CA 1
ATOM 830 C C . CYS A 1 102 ? 20.294 -1.574 -5.753 1.00 91.38 102 CYS A C 1
ATOM 832 O O . CYS A 1 102 ? 21.160 -0.712 -5.924 1.00 91.38 102 CYS A O 1
ATOM 834 N N . GLU A 1 103 ? 20.432 -2.561 -4.869 1.00 86.38 103 GLU A N 1
ATOM 835 C CA . GLU A 1 103 ? 21.621 -2.716 -4.030 1.00 86.38 103 GLU A CA 1
ATOM 836 C C . GLU A 1 103 ? 22.265 -4.094 -4.204 1.00 86.38 103 GLU A C 1
ATOM 838 O O . GLU A 1 103 ? 21.793 -5.105 -3.683 1.00 86.38 103 GLU A O 1
ATOM 843 N N . GLY A 1 104 ? 23.389 -4.122 -4.921 1.00 79.50 104 GLY A N 1
ATOM 844 C CA . GLY A 1 104 ? 24.129 -5.351 -5.186 1.00 79.50 104 GLY A CA 1
ATOM 845 C C . GLY A 1 104 ? 23.369 -6.338 -6.080 1.00 79.50 104 GLY A C 1
ATOM 846 O O . GLY A 1 104 ? 22.280 -6.069 -6.579 1.00 79.50 104 GLY A O 1
ATOM 847 N N . LYS A 1 105 ? 23.968 -7.513 -6.301 1.00 76.25 105 LYS A N 1
ATOM 848 C CA . LYS A 1 105 ? 23.409 -8.554 -7.186 1.00 76.25 105 LYS A CA 1
ATOM 849 C C . LYS A 1 105 ? 22.263 -9.359 -6.552 1.00 76.25 105 LYS A C 1
ATOM 851 O O . LYS A 1 105 ? 21.569 -10.085 -7.253 1.00 76.25 105 LYS A O 1
ATOM 856 N N . ASN A 1 106 ? 22.064 -9.227 -5.239 1.00 83.00 106 ASN A N 1
ATOM 857 C CA . ASN A 1 106 ? 21.113 -10.029 -4.463 1.00 83.00 106 ASN A CA 1
ATOM 858 C C . ASN A 1 106 ? 19.821 -9.272 -4.119 1.00 83.00 106 ASN A C 1
ATOM 860 O O . ASN A 1 106 ? 18.991 -9.787 -3.368 1.00 83.00 106 ASN A O 1
ATOM 864 N N . ASP A 1 107 ? 19.635 -8.049 -4.626 1.00 88.50 107 ASP A N 1
ATOM 865 C CA . ASP A 1 107 ? 18.370 -7.342 -4.454 1.00 88.50 107 ASP A CA 1
ATOM 866 C C . ASP A 1 107 ? 17.280 -8.041 -5.269 1.00 88.50 107 ASP A C 1
ATOM 868 O O . ASP A 1 107 ? 17.211 -7.907 -6.490 1.00 88.50 107 ASP A O 1
ATOM 872 N N . LYS A 1 108 ? 16.412 -8.779 -4.572 1.00 89.31 108 LYS A N 1
ATOM 873 C CA . LYS A 1 108 ? 15.307 -9.541 -5.166 1.00 89.31 108 LYS A CA 1
ATOM 874 C C . LYS A 1 108 ? 14.372 -8.711 -6.049 1.00 89.31 108 LYS A C 1
ATOM 876 O O . LYS A 1 108 ? 13.692 -9.282 -6.889 1.00 89.31 108 LYS A O 1
ATOM 881 N N . TYR A 1 109 ? 14.299 -7.392 -5.850 1.00 90.81 109 TYR A N 1
ATOM 882 C CA . TYR A 1 109 ? 13.471 -6.524 -6.687 1.00 90.81 109 TYR A CA 1
ATOM 883 C C . TYR A 1 109 ? 14.162 -6.154 -8.006 1.00 90.81 109 TYR A C 1
ATOM 885 O O . TYR A 1 109 ? 13.498 -5.716 -8.932 1.00 90.81 109 TYR A O 1
ATOM 893 N N . CYS A 1 110 ? 15.482 -6.310 -8.102 1.00 91.25 110 CYS A N 1
ATOM 894 C CA . CYS A 1 110 ? 16.279 -5.874 -9.249 1.00 91.25 110 CYS A CA 1
ATOM 895 C C . CYS A 1 110 ? 16.934 -7.019 -10.025 1.00 91.25 110 CYS A C 1
ATOM 897 O O . CYS A 1 110 ? 17.778 -6.767 -10.882 1.00 91.25 110 CYS A O 1
ATOM 899 N N . GLN A 1 111 ? 16.581 -8.267 -9.716 1.00 90.00 111 GLN A N 1
ATOM 900 C CA . GLN A 1 111 ? 17.021 -9.429 -10.491 1.00 90.00 111 GLN A CA 1
ATOM 901 C C . GLN A 1 111 ? 16.340 -9.471 -11.858 1.00 90.00 111 GLN A C 1
ATOM 903 O O . GLN A 1 111 ? 16.987 -9.751 -12.861 1.00 90.00 111 GLN A O 1
ATOM 908 N N . ASP A 1 112 ? 15.053 -9.138 -11.876 1.00 92.81 112 ASP A N 1
ATOM 909 C CA . ASP A 1 112 ? 14.216 -9.058 -13.060 1.00 92.81 112 ASP A CA 1
ATOM 910 C C . ASP A 1 112 ? 13.240 -7.888 -12.878 1.00 92.81 112 ASP A C 1
ATOM 912 O O . ASP A 1 112 ? 12.676 -7.704 -11.791 1.00 92.81 112 ASP A O 1
ATOM 916 N N . SER A 1 113 ? 13.099 -7.049 -13.906 1.00 94.12 113 SER A N 1
ATOM 917 C CA . SER A 1 113 ? 12.320 -5.816 -13.801 1.00 94.12 113 SER A CA 1
ATOM 918 C C . SER A 1 113 ? 10.828 -6.082 -13.656 1.00 94.12 113 SER A C 1
ATOM 920 O O . SER A 1 113 ? 10.146 -5.405 -12.886 1.00 94.12 113 SER A O 1
ATOM 922 N N . GLU A 1 114 ? 10.316 -7.086 -14.354 1.00 95.06 114 GLU A N 1
ATOM 923 C CA . GLU A 1 114 ? 8.910 -7.445 -14.318 1.00 95.06 114 GLU A CA 1
ATOM 924 C C . GLU A 1 114 ? 8.558 -8.076 -12.967 1.00 95.06 114 GLU A C 1
ATOM 926 O O . GLU A 1 114 ? 7.664 -7.583 -12.271 1.00 95.06 114 GLU A O 1
ATOM 931 N N . VAL A 1 115 ? 9.323 -9.081 -12.526 1.00 94.19 115 VAL A N 1
ATOM 932 C CA . VAL A 1 115 ? 9.141 -9.738 -11.220 1.00 94.19 115 VAL A CA 1
ATOM 933 C C . VAL A 1 115 ? 9.245 -8.725 -10.080 1.00 94.19 115 VAL A C 1
ATOM 935 O O . VAL A 1 115 ? 8.404 -8.706 -9.176 1.00 94.19 115 VAL A O 1
ATOM 938 N N . GLY A 1 116 ? 10.242 -7.840 -10.132 1.00 94.31 116 GLY A N 1
ATOM 939 C CA . GLY A 1 116 ? 10.415 -6.765 -9.162 1.00 94.31 116 GLY A CA 1
ATOM 940 C C . GLY A 1 116 ? 9.186 -5.868 -9.063 1.00 94.31 116 GLY A C 1
ATOM 941 O O . GLY A 1 116 ? 8.674 -5.627 -7.965 1.00 94.31 116 GLY A O 1
ATOM 942 N N . CYS A 1 117 ? 8.668 -5.418 -10.206 1.00 96.25 117 CYS A N 1
ATOM 943 C CA . CYS A 1 117 ? 7.466 -4.599 -10.252 1.00 96.25 117 CYS A CA 1
ATOM 944 C C . CYS A 1 117 ? 6.220 -5.353 -9.774 1.00 96.25 117 CYS A C 1
ATOM 946 O O . CYS A 1 117 ? 5.422 -4.781 -9.029 1.00 96.25 117 CYS A O 1
ATOM 948 N N . PHE A 1 118 ? 6.068 -6.640 -10.086 1.00 95.06 118 PHE A N 1
ATOM 949 C CA . PHE A 1 118 ? 4.973 -7.451 -9.546 1.00 95.06 118 PHE A CA 1
ATOM 950 C C . PHE A 1 118 ? 4.993 -7.528 -8.014 1.00 95.06 118 PHE A C 1
ATOM 952 O O . PHE A 1 118 ? 3.946 -7.393 -7.379 1.00 95.06 118 PHE A O 1
ATOM 959 N N . LEU A 1 119 ? 6.170 -7.634 -7.388 1.00 93.69 119 LEU A N 1
ATOM 960 C CA . LEU A 1 119 ? 6.278 -7.605 -5.924 1.00 93.69 119 LEU A CA 1
ATOM 961 C C . LEU A 1 119 ? 5.821 -6.268 -5.314 1.00 93.69 119 LEU A C 1
ATOM 963 O O . LEU A 1 119 ? 5.335 -6.239 -4.176 1.00 93.69 119 LEU A O 1
ATOM 967 N N . PHE A 1 120 ? 5.989 -5.160 -6.039 1.00 94.12 120 PHE A N 1
ATOM 968 C CA . PHE A 1 120 ? 5.488 -3.849 -5.622 1.00 94.12 120 PHE A CA 1
ATOM 969 C C . PHE A 1 120 ? 4.000 -3.673 -5.901 1.00 94.12 120 PHE A C 1
ATOM 971 O O . PHE A 1 120 ? 3.308 -3.080 -5.070 1.00 94.12 120 PHE A O 1
ATOM 978 N N . LYS A 1 121 ? 3.493 -4.227 -7.007 1.00 94.12 121 LYS A N 1
ATOM 979 C CA . LYS A 1 121 ? 2.075 -4.186 -7.377 1.00 94.12 121 LYS A CA 1
ATOM 980 C C . LYS A 1 121 ? 1.186 -4.641 -6.224 1.00 94.12 121 LYS A C 1
ATOM 982 O O . LYS A 1 121 ? 0.306 -3.895 -5.806 1.00 94.12 121 LYS A O 1
ATOM 987 N N . GLU A 1 122 ? 1.493 -5.790 -5.625 1.00 88.12 122 GLU A N 1
ATOM 988 C CA . GLU A 1 122 ? 0.720 -6.366 -4.513 1.00 88.12 122 GLU A CA 1
ATOM 989 C C . GLU A 1 122 ? 0.611 -5.449 -3.281 1.00 88.12 122 GLU A C 1
ATOM 991 O O . GLU A 1 122 ? -0.315 -5.570 -2.476 1.00 88.12 122 GLU A O 1
ATOM 996 N N . LYS A 1 123 ? 1.553 -4.514 -3.120 1.00 89.50 123 LYS A N 1
ATOM 997 C CA . LYS A 1 123 ? 1.636 -3.622 -1.956 1.00 89.50 123 LYS A CA 1
ATOM 998 C C . LYS A 1 123 ? 1.157 -2.205 -2.239 1.00 89.50 123 LYS A C 1
ATOM 1000 O O . LYS A 1 123 ? 0.632 -1.560 -1.334 1.00 89.50 123 LYS A O 1
ATOM 1005 N N . LEU A 1 124 ? 1.406 -1.708 -3.447 1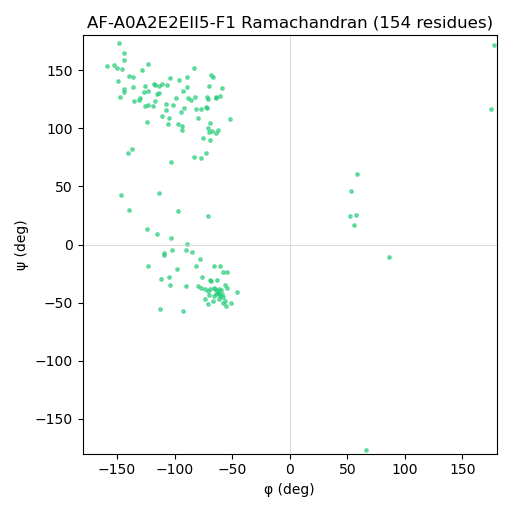.00 92.75 124 LEU A N 1
ATOM 1006 C CA . LEU A 1 124 ? 1.319 -0.285 -3.774 1.00 92.75 124 LEU A CA 1
ATOM 1007 C C . LEU A 1 124 ? 0.355 0.016 -4.922 1.00 92.75 124 LEU A C 1
ATOM 1009 O O . LEU A 1 124 ? -0.075 1.158 -5.043 1.00 92.75 124 LEU A O 1
ATOM 1013 N N . ALA A 1 125 ? 0.001 -0.973 -5.743 1.00 94.50 125 ALA A N 1
ATOM 1014 C CA . ALA A 1 125 ? -0.775 -0.773 -6.964 1.00 94.50 125 ALA A CA 1
ATOM 1015 C C . ALA A 1 125 ? -1.703 -1.969 -7.251 1.00 94.50 125 ALA A C 1
ATOM 1017 O O . ALA A 1 125 ? -1.802 -2.429 -8.385 1.00 94.50 125 ALA A O 1
ATOM 1018 N N . ARG A 1 126 ? -2.373 -2.500 -6.217 1.00 92.19 126 ARG A N 1
ATOM 1019 C CA . ARG A 1 126 ? -2.952 -3.859 -6.222 1.00 92.19 126 ARG A CA 1
ATOM 1020 C C . ARG A 1 126 ? -3.932 -4.142 -7.368 1.00 92.19 126 ARG A C 1
ATOM 1022 O O . ARG A 1 126 ? -3.943 -5.262 -7.870 1.00 92.19 126 ARG A O 1
ATOM 1029 N N . ARG A 1 127 ? -4.731 -3.155 -7.800 1.00 93.44 127 ARG A N 1
ATOM 1030 C CA . ARG A 1 127 ? -5.664 -3.296 -8.942 1.00 93.44 127 ARG A CA 1
ATOM 1031 C C . ARG A 1 127 ? -5.189 -2.666 -10.247 1.00 93.44 127 ARG A C 1
ATOM 1033 O O . ARG A 1 127 ? -5.852 -2.829 -11.265 1.00 93.44 127 ARG A O 1
ATOM 1040 N N . LEU A 1 128 ? -4.054 -1.976 -10.241 1.00 93.94 128 LEU A N 1
ATOM 1041 C CA . LEU A 1 128 ? -3.515 -1.375 -11.455 1.00 93.94 128 LEU A CA 1
ATOM 1042 C C . LEU A 1 128 ? -2.727 -2.408 -12.257 1.00 93.94 128 LEU A C 1
ATOM 1044 O O . LEU A 1 128 ? -2.158 -3.348 -11.702 1.00 93.94 128 LEU A O 1
ATOM 1048 N N . LYS A 1 129 ? -2.673 -2.233 -13.574 1.00 94.19 129 LYS A N 1
ATOM 1049 C CA . LYS A 1 129 ? -1.876 -3.083 -14.463 1.00 94.19 129 LYS A CA 1
ATOM 1050 C C . LYS A 1 129 ? -0.470 -2.506 -14.583 1.00 94.19 129 LYS A C 1
ATOM 1052 O O . LYS A 1 129 ? -0.303 -1.290 -14.581 1.00 94.19 129 LYS A O 1
ATOM 1057 N N . LEU A 1 130 ? 0.537 -3.373 -14.672 1.00 95.69 130 LEU A N 1
ATOM 1058 C CA . LEU A 1 130 ? 1.900 -2.959 -15.000 1.00 95.69 130 LEU A CA 1
ATOM 1059 C C . LEU A 1 130 ? 1.927 -2.580 -16.483 1.00 95.69 130 LEU A C 1
ATOM 1061 O O . LEU A 1 130 ? 1.649 -3.431 -17.319 1.00 95.69 130 LEU A O 1
ATOM 1065 N N . VAL A 1 131 ? 2.221 -1.317 -16.792 1.00 95.56 131 VAL A N 1
ATOM 1066 C CA . VAL A 1 131 ? 2.256 -0.809 -18.178 1.00 95.56 131 VAL A CA 1
ATOM 1067 C C . VAL A 1 131 ? 3.678 -0.617 -18.689 1.00 95.56 131 VAL A C 1
ATOM 1069 O O . VAL A 1 131 ? 3.934 -0.730 -19.881 1.00 95.56 131 VAL A O 1
ATOM 1072 N N . HIS A 1 132 ? 4.623 -0.347 -17.789 1.00 95.75 132 HIS A N 1
ATOM 1073 C CA . HIS A 1 132 ? 6.033 -0.261 -18.135 1.00 95.75 132 HIS A CA 1
ATOM 1074 C C . HIS A 1 132 ? 6.899 -0.689 -16.955 1.00 95.75 132 HIS A C 1
ATOM 1076 O O . HIS A 1 132 ? 6.625 -0.345 -15.800 1.00 95.75 132 HIS A O 1
ATOM 1082 N N . ASN A 1 133 ? 7.969 -1.417 -17.259 1.00 96.31 133 ASN A N 1
ATOM 1083 C CA . ASN A 1 133 ? 9.008 -1.783 -16.312 1.00 96.31 133 ASN A CA 1
ATOM 1084 C C . ASN A 1 133 ? 10.382 -1.669 -16.977 1.00 96.31 133 ASN A C 1
ATOM 1086 O O . ASN A 1 133 ? 10.524 -1.923 -18.171 1.00 96.31 133 ASN A O 1
ATOM 1090 N N . SER A 1 134 ? 11.388 -1.258 -16.211 1.00 95.69 134 SER A N 1
ATOM 1091 C CA . SER A 1 134 ? 12.769 -1.201 -16.693 1.00 95.69 134 SER A CA 1
ATOM 1092 C C . SER A 1 134 ? 13.768 -1.202 -15.545 1.00 95.69 134 SER A C 1
ATOM 1094 O O . SER A 1 134 ? 13.469 -0.735 -14.444 1.00 95.69 134 SER A O 1
ATOM 1096 N N . ILE A 1 135 ? 14.981 -1.689 -15.815 1.00 93.44 135 ILE A N 1
ATOM 1097 C CA . ILE A 1 135 ? 16.144 -1.483 -14.949 1.00 93.44 135 ILE A CA 1
ATOM 1098 C C . ILE A 1 135 ? 17.131 -0.557 -15.665 1.00 93.44 135 ILE A C 1
ATOM 1100 O O . ILE A 1 135 ? 17.766 -0.944 -16.643 1.00 93.44 135 ILE A O 1
ATOM 1104 N N . THR A 1 136 ? 17.281 0.670 -15.170 1.00 90.00 136 THR A N 1
ATOM 1105 C CA . THR A 1 136 ? 18.223 1.659 -15.716 1.00 90.00 136 THR A CA 1
ATOM 1106 C C . THR A 1 136 ? 19.591 1.501 -15.060 1.00 90.00 136 THR A C 1
ATOM 1108 O O . THR A 1 136 ? 19.700 1.512 -13.828 1.00 90.00 136 THR A O 1
ATOM 1111 N N . ASP A 1 137 ? 20.638 1.351 -15.875 1.00 83.56 137 ASP A N 1
ATOM 1112 C CA . ASP A 1 137 ? 22.051 1.272 -15.468 1.00 83.56 137 ASP A CA 1
ATOM 1113 C C . ASP A 1 137 ? 22.362 0.231 -14.379 1.00 83.56 137 ASP A C 1
ATOM 1115 O O . ASP A 1 137 ? 23.319 0.389 -13.621 1.00 83.56 137 ASP A O 1
ATOM 1119 N N . LYS A 1 138 ? 21.531 -0.816 -14.242 1.00 78.69 138 LYS A N 1
ATOM 1120 C CA . LYS A 1 138 ? 21.569 -1.787 -13.121 1.00 78.69 138 LYS A CA 1
ATOM 1121 C C . LYS A 1 138 ? 21.460 -1.143 -11.730 1.00 78.69 138 LYS A C 1
ATOM 1123 O O . LYS A 1 138 ? 21.785 -1.767 -10.722 1.00 78.69 138 LYS A O 1
ATOM 1128 N N . LYS A 1 139 ? 21.012 0.111 -11.669 1.00 87.94 139 LYS A N 1
ATOM 1129 C CA . LYS A 1 139 ? 20.939 0.924 -10.451 1.00 87.94 139 LYS A CA 1
ATOM 1130 C C . LYS A 1 139 ? 19.513 1.202 -10.021 1.00 87.94 139 LYS A C 1
ATOM 1132 O O . LYS A 1 139 ? 19.289 1.376 -8.827 1.00 87.94 139 LYS A O 1
ATOM 1137 N N . TYR A 1 140 ? 18.571 1.272 -10.959 1.00 93.44 140 TYR A N 1
ATOM 1138 C CA . TYR A 1 140 ? 17.199 1.651 -10.648 1.00 93.44 140 TYR A CA 1
ATOM 1139 C C . TYR A 1 140 ? 16.196 0.750 -11.339 1.00 93.44 140 TYR A C 1
ATOM 1141 O O . TYR A 1 140 ? 16.188 0.688 -12.561 1.00 93.44 140 TYR A O 1
ATOM 1149 N N . LEU A 1 141 ? 15.321 0.130 -10.558 1.00 95.44 141 LEU A N 1
ATOM 1150 C CA . LEU A 1 141 ? 14.079 -0.444 -11.046 1.00 95.44 141 LEU A CA 1
ATOM 1151 C C . LEU A 1 141 ? 13.038 0.673 -11.151 1.00 95.44 141 LEU A C 1
ATOM 1153 O O . LEU A 1 141 ? 12.780 1.368 -10.166 1.00 95.44 141 LEU A O 1
ATOM 1157 N N . ASN A 1 142 ? 12.420 0.819 -12.317 1.00 96.56 142 ASN A N 1
ATOM 1158 C CA . ASN A 1 142 ? 11.293 1.718 -12.529 1.00 96.56 142 ASN A CA 1
ATOM 1159 C C . ASN A 1 142 ? 10.044 0.894 -12.841 1.00 96.56 142 ASN A C 1
ATOM 1161 O O . ASN A 1 142 ? 10.079 0.037 -13.723 1.00 96.56 142 ASN A O 1
ATOM 1165 N N . CYS A 1 143 ? 8.947 1.181 -12.146 1.00 97.38 143 CYS A N 1
ATOM 1166 C CA . CYS A 1 143 ? 7.660 0.528 -12.356 1.00 97.38 143 CYS A CA 1
ATOM 1167 C C . CYS A 1 143 ? 6.579 1.572 -12.583 1.00 97.38 143 CYS A C 1
ATOM 1169 O O . CYS A 1 143 ? 6.443 2.511 -11.796 1.00 97.38 143 CYS A O 1
ATOM 1171 N N . TYR A 1 144 ? 5.785 1.373 -13.626 1.00 96.75 144 TYR A N 1
ATOM 1172 C CA . TYR A 1 144 ? 4.673 2.239 -13.976 1.00 96.75 144 TYR A CA 1
ATOM 1173 C C . TYR A 1 144 ? 3.418 1.388 -14.014 1.00 96.75 144 TYR A C 1
ATOM 1175 O O . TYR A 1 144 ? 3.331 0.428 -14.781 1.00 96.75 144 TYR A O 1
ATOM 1183 N N . PHE A 1 145 ? 2.454 1.747 -13.178 1.00 96.50 145 PHE A N 1
ATOM 1184 C CA . PHE A 1 145 ? 1.165 1.086 -13.113 1.00 96.50 145 PHE A CA 1
ATOM 1185 C C . PHE A 1 145 ? 0.065 2.059 -13.489 1.00 96.50 145 PHE A C 1
ATOM 1187 O O . PHE A 1 145 ? 0.080 3.199 -13.024 1.00 96.50 145 PHE A O 1
ATOM 1194 N N . ASP A 1 146 ? -0.896 1.600 -14.282 1.00 95.38 146 ASP A N 1
ATOM 1195 C CA . ASP A 1 146 ? -2.027 2.410 -14.723 1.00 95.38 146 ASP A CA 1
ATOM 1196 C C . ASP A 1 146 ? -3.317 1.582 -14.807 1.00 95.38 146 ASP A C 1
ATOM 1198 O O . ASP A 1 146 ? -3.312 0.344 -14.803 1.00 95.38 146 ASP A O 1
ATOM 1202 N N . ILE A 1 147 ? -4.436 2.289 -14.893 1.00 89.81 147 ILE A N 1
ATOM 1203 C CA . ILE A 1 147 ? -5.751 1.754 -15.223 1.00 89.81 147 ILE A CA 1
ATOM 1204 C C . ILE A 1 147 ? -5.850 1.488 -16.729 1.00 89.81 147 ILE A C 1
ATOM 1206 O O . ILE A 1 147 ? -6.498 2.236 -17.450 1.00 89.81 147 ILE A O 1
ATOM 1210 N N . HIS A 1 148 ? -5.219 0.437 -17.254 1.00 70.44 148 HIS A N 1
ATOM 1211 C CA . HIS A 1 148 ? -5.446 0.118 -18.668 1.00 70.44 148 HIS A CA 1
ATOM 1212 C C . HIS A 1 148 ? -6.865 -0.447 -18.878 1.00 70.44 148 HIS A C 1
ATOM 1214 O O . HIS A 1 148 ? -7.114 -1.632 -18.603 1.00 70.44 148 HIS A O 1
ATOM 1220 N N . SER A 1 149 ? -7.771 0.420 -19.355 1.00 51.84 149 SER A N 1
ATOM 1221 C CA . SER A 1 149 ? -8.891 0.066 -20.232 1.00 51.84 149 SER A CA 1
ATOM 1222 C C . SER A 1 149 ? -8.322 -0.392 -21.577 1.00 51.84 149 SER A C 1
ATOM 1224 O O . SER A 1 149 ? -7.300 0.119 -22.032 1.00 51.84 149 SER A O 1
ATOM 1226 N N . GLU A 1 150 ? -8.956 -1.365 -22.213 1.00 45.06 150 GLU A N 1
ATOM 1227 C CA . GLU A 1 150 ? -8.587 -1.904 -23.531 1.00 45.06 150 GLU A CA 1
ATOM 1228 C C . GLU A 1 150 ? -8.884 -0.926 -24.698 1.00 45.06 150 GLU A C 1
ATOM 1230 O O . GLU A 1 150 ? -9.032 -1.345 -25.836 1.00 45.06 150 GLU A O 1
ATOM 1235 N N . GLU A 1 151 ? -8.950 0.388 -24.459 1.00 43.88 151 GLU A N 1
ATOM 1236 C CA . GLU A 1 151 ? -9.368 1.400 -25.451 1.00 43.88 151 GLU A CA 1
ATOM 1237 C C . GLU A 1 151 ? -8.237 2.355 -25.866 1.00 43.88 151 GLU A C 1
ATOM 1239 O O . GLU A 1 151 ? -8.421 3.567 -25.943 1.00 43.88 151 GLU A O 1
ATOM 1244 N N . MET A 1 152 ? -7.037 1.838 -26.132 1.00 43.62 152 MET A N 1
ATOM 1245 C CA . MET A 1 152 ? -5.968 2.660 -26.722 1.00 43.62 152 MET A CA 1
ATOM 1246 C C . MET A 1 152 ? -5.142 1.931 -27.793 1.00 43.62 152 MET A C 1
ATOM 1248 O O . MET A 1 152 ? -3.979 2.256 -27.995 1.00 43.62 152 MET A O 1
ATOM 1252 N N . GLU A 1 153 ? -5.752 0.979 -28.511 1.00 40.53 153 GLU A N 1
ATOM 1253 C CA . GLU A 1 153 ? -5.194 0.412 -29.759 1.00 40.53 153 GLU A CA 1
ATOM 1254 C C . GLU A 1 153 ? -6.1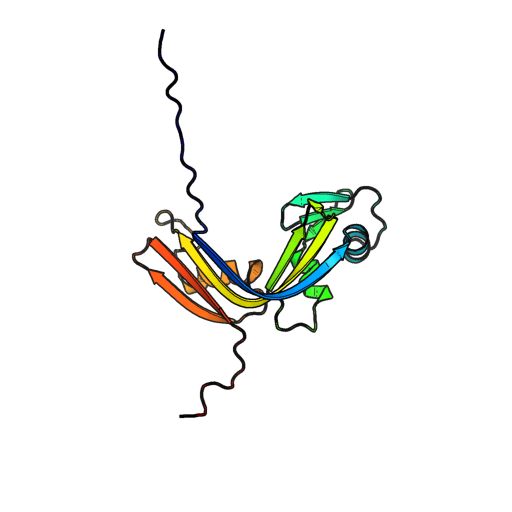37 0.511 -30.975 1.00 40.53 153 GLU A C 1
ATOM 1256 O O . GLU A 1 1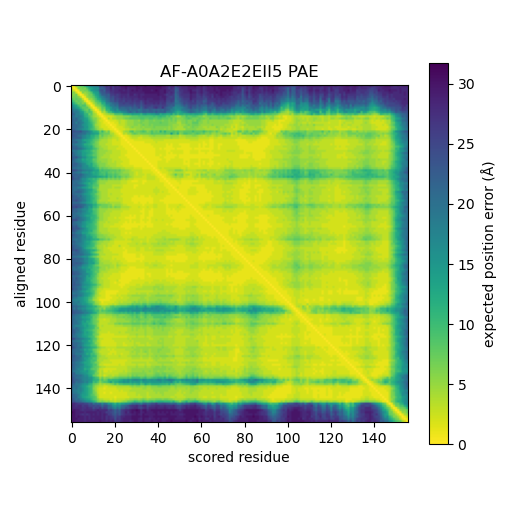53 ? -5.876 -0.064 -32.024 1.00 40.53 153 GLU A O 1
ATOM 1261 N N . LEU A 1 154 ? -7.207 1.302 -30.893 1.00 37.72 154 LEU A N 1
ATOM 1262 C CA . LEU A 1 154 ? -8.025 1.667 -32.051 1.00 37.72 154 LEU A CA 1
ATOM 1263 C C . LEU A 1 154 ? -8.351 3.151 -31.947 1.00 37.72 154 LEU A C 1
ATOM 1265 O O . LEU A 1 154 ? -9.386 3.505 -31.397 1.00 37.72 154 LEU A O 1
ATOM 1269 N N . ASN A 1 155 ? -7.420 4.005 -32.373 1.00 35.38 155 ASN A N 1
ATOM 1270 C CA . ASN A 1 155 ? -7.682 5.226 -33.144 1.00 35.38 155 ASN A CA 1
ATOM 1271 C C . ASN A 1 155 ? -6.379 6.020 -33.341 1.00 35.38 155 ASN A C 1
ATOM 1273 O O . ASN A 1 155 ? -5.848 6.568 -32.375 1.00 35.38 155 ASN A O 1
ATOM 1277 N N . LEU A 1 156 ? -6.010 6.136 -34.627 1.00 34.91 156 LEU A N 1
ATOM 1278 C CA . LEU A 1 156 ? -4.965 6.944 -35.285 1.00 34.91 156 LEU A CA 1
ATOM 1279 C C . LEU A 1 156 ? -3.598 6.277 -35.474 1.00 34.91 156 LEU A C 1
ATOM 1281 O O . LEU A 1 156 ? -2.750 6.334 -34.560 1.00 34.91 156 LEU A O 1
#

Mean predicted aligned error: 7.64 Å

Radius of gyration: 19.31 Å; Cα contacts (8 Å, |Δi|>4): 308; chains: 1; bounding box: 58×21×60 Å

Foldseek 3Di:
DDDDPPPPPPPDDQWPDKDFQFPDKDKAAQQVLLCVQVVDGQPDWADDDQQWIDRPNDTDGQFVSLCVVCVVPLQFFAWTADHVVRIIMGTGGQKIKTKGFDDPCPRQLLVDFVSNQVVVRVHGVVNWDFPDWDQPPSTITITMTGDDDVPDPPDD

Nearest PDB structures (foldseek):
  5oxg-assembly1_A  TM=4.282E-01  e=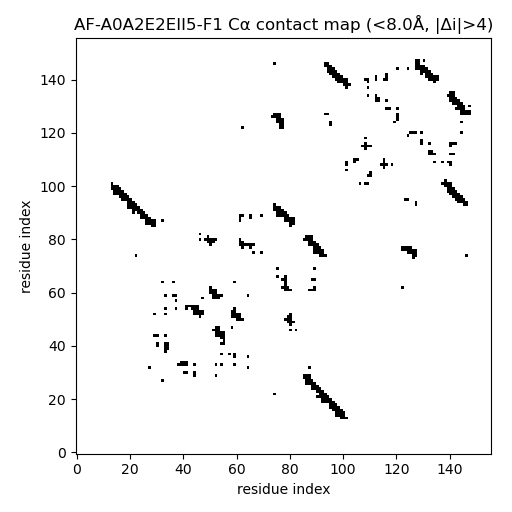1.085E+00  Homo sapiens
  3nyx-assembly1_A  TM=5.013E-01  e=5.068E+00  Homo sapiens
  3my0-assembly13_M  TM=3.473E-01  e=1.296E+00  Homo sapiens
  4ybj-assembly1_A  TM=3.478E-01  e=8.145E+00  Gallus gallus
  1yom-assembly1_A  TM=2.924E-01  e=6.425E+00  Homo sapiens